Protein AF-A0A7S3BHE8-F1 (afdb_monomer)

Sequence (117 aa):
GAASRRLGWGRSQPLPICTRSAQGGVRGCSRLPQRTPRAETGAMPSSHDYADDPRNADILISMRQHPAGGSGNGAFTHVHRNDAKVSVFDSGFMLGDGVWEGLRLHRGVMLHARTHV

Foldseek 3Di:
DDDDDDDDDDDPDDDDPDDDDPDDDDDDDDPDPDPPDDPDPPDDDDPPDDDDDPVLQFDWDWDFDDPDPRDDGGDTDTDGPVPDDDDCPPCCNVVVPDDDDDWDDDPNDIPPVVVRD

InterPro domains:
  IPR036038 Aminotransferase-like, PLP-dependent enzymes [SSF56752] (78-116)
  IPR043131 Branched-chain-amino-acid aminotransferase-like, N-terminal [G3DSA:3.30.470.10] (52-117)

Secondary structure (DSSP, 8-state):
------------PPPP--PPPSS------PPP-PPPPP---SPPPPTT-----GGGTT-EEEEEE--TTS-S-PEEEEEETTT----TT-HHHHT--------EEETTEEETGGG--

Radius of gyration: 26.33 Å; Cα contacts (8 Å, |Δi|>4): 60; chains: 1; bounding box: 54×66×61 Å

Organism: NCBI:txid676789

Mean predicted aligned error: 16.72 Å

Structure (mmCIF, N/CA/C/O backbone):
data_AF-A0A7S3BHE8-F1
#
_entry.id   AF-A0A7S3BHE8-F1
#
loop_
_atom_site.group_PDB
_atom_site.id
_atom_site.type_symbol
_atom_site.label_atom_id
_atom_site.label_alt_id
_atom_site.label_comp_id
_atom_site.label_asym_id
_atom_site.label_entity_id
_atom_site.label_seq_id
_atom_site.pdbx_PDB_ins_code
_atom_site.Cartn_x
_atom_site.Cartn_y
_atom_site.Cartn_z
_atom_site.occupancy
_atom_site.B_iso_or_equiv
_atom_site.auth_seq_id
_atom_site.auth_comp_id
_atom_site.auth_asym_id
_atom_site.auth_atom_id
_atom_site.pdbx_PDB_model_num
ATOM 1 N N . GLY A 1 1 ? -30.146 52.204 3.790 1.00 42.09 1 GLY A N 1
ATOM 2 C CA . GLY A 1 1 ? -29.335 51.562 4.837 1.00 42.09 1 GLY A CA 1
ATOM 3 C C . GLY A 1 1 ? -30.250 50.912 5.849 1.00 42.09 1 GLY A C 1
ATOM 4 O O . GLY A 1 1 ? -31.050 51.615 6.442 1.00 42.09 1 GLY A O 1
ATOM 5 N N . ALA A 1 2 ? -30.163 49.592 6.000 1.00 34.19 2 ALA A N 1
ATOM 6 C CA . ALA A 1 2 ? -30.719 48.829 7.116 1.00 34.19 2 ALA A CA 1
ATOM 7 C C . ALA A 1 2 ? -29.967 47.488 7.185 1.00 34.19 2 ALA A C 1
ATOM 9 O O . ALA A 1 2 ? -29.638 46.902 6.157 1.00 34.19 2 ALA A O 1
ATOM 10 N N . ALA A 1 3 ? -29.602 47.088 8.398 1.00 36.06 3 ALA A N 1
ATOM 11 C CA . ALA A 1 3 ? -28.503 46.185 8.718 1.00 36.06 3 ALA A CA 1
ATOM 12 C C . ALA A 1 3 ? -28.689 44.714 8.290 1.00 36.06 3 ALA A C 1
ATOM 14 O O . ALA A 1 3 ? -29.696 44.075 8.590 1.00 36.06 3 ALA A O 1
ATOM 15 N N . SER A 1 4 ? -27.633 44.157 7.688 1.00 39.16 4 SER A N 1
ATOM 16 C CA . SER A 1 4 ? -27.415 42.723 7.473 1.00 39.16 4 SER A CA 1
ATOM 17 C C . SER A 1 4 ? -27.219 42.009 8.819 1.00 39.16 4 SER A C 1
ATOM 19 O O . SER A 1 4 ? -26.200 42.201 9.489 1.00 39.16 4 SER A O 1
ATOM 21 N N . ARG A 1 5 ? -28.169 41.153 9.213 1.00 41.78 5 ARG A N 1
ATOM 22 C CA . ARG A 1 5 ? -28.022 40.244 10.360 1.00 41.78 5 ARG A CA 1
ATOM 23 C C . ARG A 1 5 ? -27.075 39.102 9.980 1.00 41.78 5 ARG A C 1
ATOM 25 O O . ARG A 1 5 ? -27.415 38.264 9.153 1.00 41.78 5 ARG A O 1
ATOM 32 N N . ARG A 1 6 ? -25.888 39.060 10.595 1.00 39.94 6 ARG A N 1
ATOM 33 C CA . ARG A 1 6 ? -24.986 37.899 10.534 1.00 39.94 6 ARG A CA 1
ATOM 34 C C . ARG A 1 6 ? -25.640 36.730 11.272 1.00 39.94 6 ARG A C 1
ATOM 36 O O . ARG A 1 6 ? -25.861 36.813 12.478 1.00 39.94 6 ARG A O 1
ATOM 43 N N . LEU A 1 7 ? -25.935 35.649 10.558 1.00 38.41 7 LEU A N 1
ATOM 44 C CA . LEU A 1 7 ? -26.296 34.365 11.154 1.00 38.41 7 LEU A CA 1
ATOM 45 C C . LEU A 1 7 ? -25.006 33.706 11.657 1.00 38.41 7 LEU A C 1
ATOM 47 O O . LEU A 1 7 ? -24.199 33.209 10.875 1.00 38.41 7 LEU A O 1
ATOM 51 N N . GLY A 1 8 ? -24.773 33.783 12.966 1.00 35.38 8 GLY A N 1
ATOM 52 C CA . GLY A 1 8 ? -23.703 33.043 13.626 1.00 35.38 8 GLY A CA 1
ATOM 53 C C . GLY A 1 8 ? -24.043 31.556 13.672 1.00 35.38 8 GLY A C 1
ATOM 54 O O . GLY A 1 8 ? -25.148 31.181 14.061 1.00 35.38 8 GLY A O 1
ATOM 55 N N . TRP A 1 9 ? -23.089 30.709 13.292 1.00 36.47 9 TRP A N 1
ATOM 56 C CA . TRP A 1 9 ? -23.172 29.265 13.486 1.00 36.47 9 TRP A CA 1
ATOM 57 C C . TRP A 1 9 ? -23.116 28.965 14.989 1.00 36.47 9 TRP A C 1
ATOM 59 O O . TRP A 1 9 ? -22.049 28.965 15.605 1.00 36.47 9 TRP A O 1
ATOM 69 N N . GLY A 1 10 ? -24.283 28.774 15.605 1.00 37.44 10 GLY A N 1
ATOM 70 C CA . GLY A 1 10 ? -24.393 28.338 16.991 1.00 37.44 10 GLY A CA 1
ATOM 71 C C . GLY A 1 10 ? -23.851 26.918 17.136 1.00 37.44 10 GLY A C 1
ATOM 72 O O . GLY A 1 10 ? -24.320 26.002 16.466 1.00 37.44 10 GLY A O 1
ATOM 73 N N . ARG A 1 11 ? -22.865 26.725 18.020 1.00 45.84 11 ARG A N 1
ATOM 74 C CA . ARG A 1 11 ? -22.442 25.392 18.465 1.00 45.84 11 ARG A CA 1
ATOM 75 C C . ARG A 1 11 ? -23.647 24.721 19.126 1.00 45.84 11 ARG A C 1
ATOM 77 O O . ARG A 1 11 ? -24.028 25.100 20.231 1.00 45.84 11 ARG A O 1
ATOM 84 N N . SER A 1 12 ? -24.254 23.749 18.452 1.00 45.69 12 SER A N 1
ATOM 85 C CA . SER A 1 12 ? -25.289 22.903 19.037 1.00 45.69 12 SER A CA 1
ATOM 86 C C . SER A 1 12 ? -24.653 22.054 20.138 1.00 45.69 12 SER A C 1
ATOM 88 O O . SER A 1 12 ? -23.974 21.066 19.863 1.00 45.69 12 SER A O 1
ATOM 90 N N . GLN A 1 13 ? -24.826 22.466 21.392 1.00 47.88 13 GLN A N 1
ATOM 91 C CA . GLN A 1 13 ? -24.551 21.606 22.539 1.00 47.88 13 GLN A CA 1
ATOM 92 C C . GLN A 1 13 ? -25.528 20.419 22.466 1.00 47.88 13 GLN A C 1
ATOM 94 O O . GLN A 1 13 ? -26.731 20.658 22.319 1.00 47.88 13 GLN A O 1
ATOM 99 N N . PRO A 1 14 ? -25.068 19.156 22.529 1.00 46.25 14 PRO A N 1
ATOM 100 C CA . PRO A 1 14 ? -25.986 18.029 22.562 1.00 46.25 14 PRO A CA 1
ATOM 101 C C . PRO A 1 14 ? -26.808 18.084 23.854 1.00 46.25 14 PRO A C 1
ATOM 103 O O . PRO A 1 14 ? -26.270 18.270 24.947 1.00 46.25 14 PRO A O 1
ATOM 106 N N . LEU A 1 15 ? -28.128 17.953 23.713 1.00 44.47 15 LEU A N 1
ATOM 107 C CA . LEU A 1 15 ? -29.054 17.934 24.840 1.00 44.47 15 LEU A CA 1
ATOM 108 C C . LEU A 1 15 ? -28.760 16.718 25.740 1.00 44.47 15 LEU A C 1
ATOM 110 O O . LEU A 1 15 ? -28.516 15.624 25.223 1.00 44.47 15 LEU A O 1
ATOM 114 N N . PRO A 1 16 ? -28.800 16.871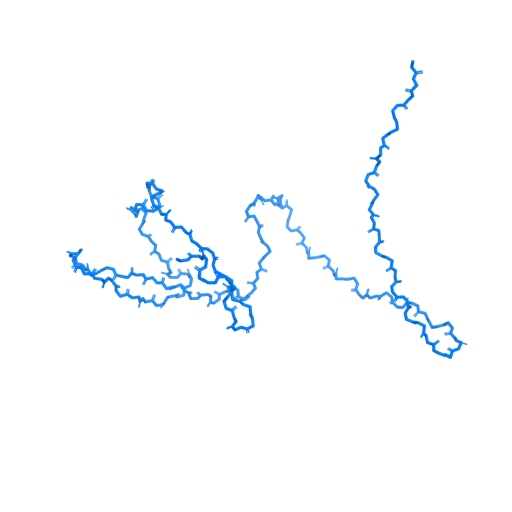 27.074 1.00 42.25 16 PRO A N 1
ATOM 115 C CA . PRO A 1 16 ? -28.625 15.747 27.981 1.00 42.25 16 PRO A CA 1
ATOM 116 C C . PRO A 1 16 ? -29.795 14.765 27.834 1.00 42.25 16 PRO A C 1
ATOM 118 O O . PRO A 1 16 ? -30.962 15.146 27.930 1.00 42.25 16 PRO A O 1
ATOM 121 N N . ILE A 1 17 ? -29.485 13.484 27.631 1.00 50.28 17 ILE A N 1
ATOM 122 C CA . ILE A 1 17 ? -30.477 12.408 27.699 1.00 50.28 17 ILE A CA 1
ATOM 123 C C . ILE A 1 17 ? -30.714 12.106 29.182 1.00 50.28 17 ILE A C 1
ATOM 125 O O . ILE A 1 17 ? -29.940 11.396 29.818 1.00 50.28 17 ILE A O 1
ATOM 129 N N . CYS A 1 18 ? -31.782 12.670 29.744 1.00 41.81 18 CYS A N 1
ATOM 130 C CA . CYS A 1 18 ? -32.263 12.315 31.077 1.00 41.81 18 CYS A CA 1
ATOM 131 C C . CYS A 1 18 ? -33.226 11.126 30.975 1.00 41.81 18 CYS A C 1
ATOM 133 O O . CYS A 1 18 ? -34.386 11.291 30.596 1.00 41.81 18 CYS A O 1
ATOM 135 N N . THR A 1 19 ? -32.785 9.926 31.349 1.00 48.00 19 THR A N 1
ATOM 136 C CA . THR A 1 19 ? -33.708 8.812 31.610 1.00 48.00 19 THR A CA 1
ATOM 137 C C . THR A 1 19 ? -34.426 9.061 32.936 1.00 48.00 19 THR A C 1
ATOM 139 O O . THR A 1 19 ? -33.784 9.166 33.983 1.00 48.00 19 THR A O 1
ATOM 142 N N . ARG A 1 20 ? -35.760 9.175 32.909 1.00 40.94 20 ARG A N 1
ATOM 143 C CA . ARG A 1 20 ? -36.576 9.286 34.128 1.00 40.94 20 ARG A CA 1
ATOM 144 C C . ARG A 1 20 ? -36.516 7.980 34.921 1.00 40.94 20 ARG A C 1
ATOM 146 O O . ARG A 1 20 ? -36.889 6.930 34.412 1.00 40.94 20 ARG A O 1
ATOM 153 N N . SER A 1 21 ? -36.096 8.075 36.179 1.00 47.97 21 SER A N 1
ATOM 154 C CA . SER A 1 21 ? -36.358 7.056 37.198 1.00 47.97 21 SER A CA 1
ATOM 155 C C . SER A 1 21 ? -37.841 7.095 37.582 1.00 47.97 21 SER A C 1
ATOM 157 O O . SER A 1 21 ? -38.403 8.176 37.753 1.00 47.97 21 SER A O 1
ATOM 159 N N . ALA A 1 22 ? -38.463 5.927 37.751 1.00 50.31 22 ALA A N 1
ATOM 160 C CA . ALA A 1 22 ? -39.870 5.775 38.131 1.00 50.31 22 ALA A CA 1
ATOM 161 C C . ALA A 1 22 ? -40.177 6.139 39.601 1.00 50.31 22 ALA A C 1
ATOM 163 O O . ALA A 1 22 ? -41.314 6.007 40.042 1.00 50.31 22 ALA A O 1
ATOM 164 N N . GLN A 1 23 ? -39.190 6.588 40.381 1.00 52.19 23 GLN A N 1
ATOM 165 C CA . GLN A 1 23 ? -39.355 6.911 41.800 1.00 52.19 23 GLN A CA 1
ATOM 166 C C . GLN A 1 23 ? -38.758 8.297 42.073 1.00 52.19 23 GLN A C 1
ATOM 168 O O . GLN A 1 23 ? -37.563 8.523 41.872 1.00 52.19 23 GLN A O 1
ATOM 173 N N . GLY A 1 24 ? -39.627 9.237 42.457 1.00 45.88 24 GLY A N 1
ATOM 174 C CA . GLY A 1 24 ? -39.360 10.671 42.568 1.00 45.88 24 GLY A CA 1
ATOM 175 C C . GLY A 1 24 ? -38.303 11.053 43.605 1.00 45.88 24 GLY A C 1
ATOM 176 O O . GLY A 1 24 ? -38.629 11.387 44.738 1.00 45.88 24 GLY A O 1
ATOM 177 N N . GLY A 1 25 ? -37.041 11.090 43.182 1.00 39.41 25 GLY A N 1
ATOM 178 C CA . GLY A 1 25 ? -35.940 11.699 43.925 1.00 39.41 25 GLY A CA 1
ATOM 179 C C . GLY A 1 25 ? -34.867 12.221 42.973 1.00 39.41 25 GLY A C 1
ATOM 180 O O . GLY A 1 25 ? -34.386 11.485 42.110 1.00 39.41 25 GLY A O 1
ATOM 181 N N . VAL A 1 26 ? -34.500 13.497 43.110 1.00 47.16 26 VAL A N 1
ATOM 182 C CA . VAL A 1 26 ? -33.453 14.142 42.304 1.00 47.16 26 VAL A CA 1
ATOM 183 C C . VAL A 1 26 ? -32.099 13.567 42.724 1.00 47.16 26 VAL A C 1
ATOM 185 O O . VAL A 1 26 ? -31.554 13.944 43.758 1.00 47.16 26 VAL A O 1
ATOM 188 N N . ARG A 1 27 ? -31.553 12.630 41.943 1.00 49.78 27 ARG A N 1
ATOM 189 C CA . ARG A 1 27 ? -30.147 12.217 42.067 1.00 49.78 27 ARG A CA 1
ATOM 190 C C . ARG A 1 27 ? -29.301 13.071 41.131 1.00 49.78 27 ARG A C 1
ATOM 192 O O . ARG A 1 27 ? -29.668 13.277 39.977 1.00 49.78 27 ARG A O 1
ATOM 199 N N . GLY A 1 28 ? -28.202 13.595 41.669 1.00 48.34 28 GLY A N 1
ATOM 200 C CA . GLY A 1 28 ? -27.296 14.510 40.986 1.00 48.34 28 GLY A CA 1
ATOM 201 C C . GLY A 1 28 ? -26.838 13.994 39.622 1.00 48.34 28 GLY A C 1
ATOM 202 O O . GLY A 1 28 ? -26.521 12.819 39.451 1.00 48.34 28 GLY A O 1
ATOM 203 N N . CYS A 1 29 ? -26.803 14.909 38.657 1.00 48.16 29 CYS A N 1
ATOM 204 C CA . CYS A 1 29 ? -26.263 14.688 37.325 1.00 48.16 29 CYS A CA 1
ATOM 205 C C . CYS A 1 29 ? -24.737 14.561 37.444 1.00 48.16 29 CYS A C 1
ATOM 207 O O . CYS A 1 29 ? -24.030 15.568 37.531 1.00 48.16 29 CYS A O 1
ATOM 209 N N . SER A 1 30 ? -24.212 13.337 37.526 1.00 58.22 30 SER A N 1
ATOM 210 C CA . SER A 1 30 ? -22.770 13.126 37.437 1.00 58.22 30 SER A CA 1
ATOM 211 C C . SER A 1 30 ? -22.339 13.387 35.996 1.00 58.22 30 SER A C 1
ATOM 213 O O . SER A 1 30 ? -22.768 12.709 35.062 1.00 58.22 30 SER A O 1
ATOM 215 N N . ARG A 1 31 ? -21.501 14.414 35.799 1.00 52.53 31 ARG A N 1
ATOM 216 C CA . ARG A 1 31 ? -20.812 14.630 34.523 1.00 52.53 31 ARG A CA 1
ATOM 217 C C . ARG A 1 31 ? -20.081 13.341 3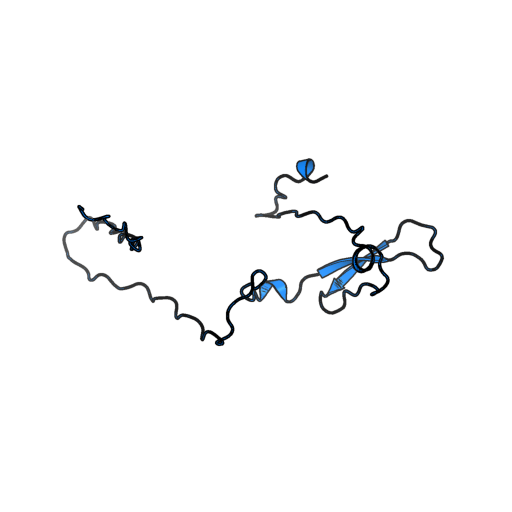4.171 1.00 52.53 31 ARG A C 1
ATOM 219 O O . ARG A 1 31 ? -19.251 12.878 34.952 1.00 52.53 31 ARG A O 1
ATOM 226 N N . LEU A 1 32 ? -20.371 12.791 32.994 1.00 53.00 32 LEU A N 1
ATOM 227 C CA . LEU A 1 32 ? -19.489 11.811 32.371 1.00 53.00 32 LEU A CA 1
ATOM 228 C C . LEU A 1 32 ? -18.063 12.384 32.397 1.00 53.00 32 LEU A C 1
ATOM 230 O O . LEU A 1 32 ? -17.910 13.582 32.122 1.00 53.00 32 LEU A O 1
ATOM 234 N N . PRO A 1 33 ? -17.038 11.582 32.736 1.00 45.94 33 PRO A N 1
ATOM 235 C CA . PRO A 1 33 ? -15.663 12.038 32.661 1.00 45.94 33 PRO A CA 1
ATOM 236 C C . PRO A 1 33 ? -15.429 12.512 31.230 1.00 45.94 33 PRO A C 1
ATOM 238 O O . PRO A 1 33 ? -15.518 11.742 30.271 1.00 45.94 33 PRO A O 1
ATOM 241 N N . GLN A 1 34 ? -15.228 13.820 31.087 1.00 55.56 34 GLN A N 1
ATOM 242 C CA . GLN A 1 34 ? -14.854 14.407 29.816 1.00 55.56 34 GLN A CA 1
ATOM 243 C C . GLN A 1 34 ? -13.546 13.728 29.424 1.00 55.56 34 GLN A C 1
ATOM 245 O O . GLN A 1 34 ? -12.594 13.740 30.206 1.00 55.56 34 GLN A O 1
ATOM 250 N N . ARG A 1 35 ? -13.524 13.071 28.258 1.00 54.66 35 ARG A N 1
ATOM 251 C CA . ARG A 1 35 ? -12.278 12.553 27.692 1.00 54.66 35 ARG A CA 1
ATOM 252 C C . ARG A 1 35 ? -11.284 13.707 27.711 1.00 54.66 35 ARG A C 1
ATOM 254 O O . ARG A 1 35 ? -11.571 14.759 27.141 1.00 54.66 35 ARG A O 1
ATOM 261 N N . THR A 1 36 ? -10.175 13.533 28.418 1.00 54.09 36 THR A N 1
ATOM 262 C CA . THR A 1 36 ? -9.093 14.508 28.408 1.00 54.09 36 THR A CA 1
ATOM 263 C C . THR A 1 36 ? -8.663 14.705 26.954 1.00 54.09 36 THR A C 1
ATOM 265 O O . THR A 1 36 ? -8.419 13.713 26.257 1.00 54.09 36 THR A O 1
ATOM 268 N N . PRO A 1 37 ? -8.607 15.948 26.447 1.00 52.69 37 PRO A N 1
ATOM 269 C CA . PRO A 1 37 ? -7.942 16.207 25.183 1.00 52.69 37 PRO A CA 1
ATOM 270 C C . PRO A 1 37 ? -6.494 15.747 25.344 1.00 52.69 37 PRO A C 1
ATOM 272 O O . PRO A 1 37 ? -5.830 16.099 26.323 1.00 52.69 37 PRO A O 1
ATOM 275 N N . ARG A 1 38 ? -6.021 14.893 24.434 1.00 62.56 38 ARG A N 1
ATOM 276 C CA . ARG A 1 38 ? -4.604 14.523 24.368 1.00 62.56 38 ARG A CA 1
ATOM 277 C C . ARG A 1 38 ? -3.797 15.815 24.214 1.00 62.56 38 ARG A C 1
ATOM 279 O O . ARG A 1 38 ? -4.267 16.729 23.548 1.00 62.56 38 ARG A O 1
ATOM 286 N N . ALA A 1 39 ? -2.616 15.887 24.830 1.00 55.38 39 ALA A N 1
ATOM 287 C CA . ALA A 1 39 ? -1.692 16.998 24.630 1.00 55.38 39 ALA A CA 1
ATOM 288 C C . ALA A 1 39 ? -1.457 17.188 23.121 1.00 55.38 39 ALA A C 1
ATOM 290 O O . ALA A 1 39 ? -0.835 16.345 22.473 1.00 55.38 39 ALA A O 1
ATOM 291 N N . GLU A 1 40 ? -2.043 18.248 22.569 1.00 57.44 40 GLU A N 1
ATOM 292 C CA . GLU A 1 40 ? -1.921 18.629 21.170 1.00 57.44 40 GLU A CA 1
ATOM 293 C C . GLU A 1 40 ? -0.492 19.132 20.965 1.00 57.44 40 GLU A C 1
ATOM 295 O O . GLU A 1 40 ? -0.108 20.206 21.427 1.00 57.44 40 GLU A O 1
ATOM 300 N N . THR A 1 41 ? 0.334 18.324 20.305 1.00 61.62 41 THR A N 1
ATOM 301 C CA . THR A 1 41 ? 1.555 18.819 19.672 1.00 61.62 41 THR A CA 1
ATOM 302 C C . THR A 1 41 ? 1.145 19.960 18.746 1.00 61.62 41 THR 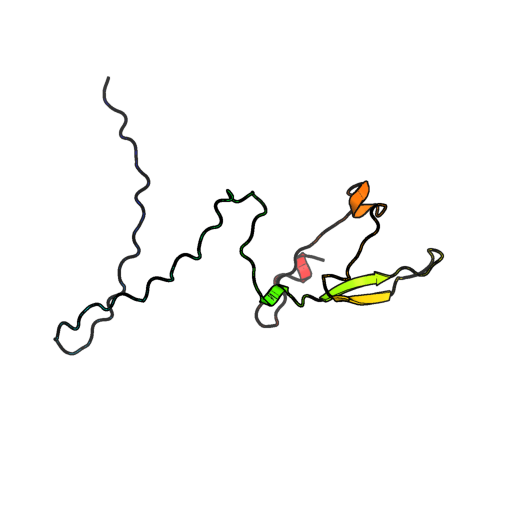A C 1
ATOM 304 O O . THR A 1 41 ? 0.305 19.742 17.879 1.00 61.62 41 THR A O 1
ATOM 307 N N . GLY A 1 42 ? 1.694 21.162 18.942 1.00 61.38 42 GLY A N 1
ATOM 308 C CA . GLY A 1 42 ? 1.298 22.411 18.268 1.00 61.38 42 GLY A CA 1
ATOM 309 C C . GLY A 1 42 ? 1.561 22.488 16.755 1.00 61.38 42 GLY A C 1
ATOM 310 O O . GLY A 1 42 ? 1.838 23.567 16.241 1.00 61.38 42 GLY A O 1
ATOM 311 N N . ALA A 1 43 ? 1.508 21.364 16.043 1.00 72.69 43 ALA A N 1
ATOM 312 C CA . ALA A 1 43 ? 1.524 21.309 14.593 1.00 72.69 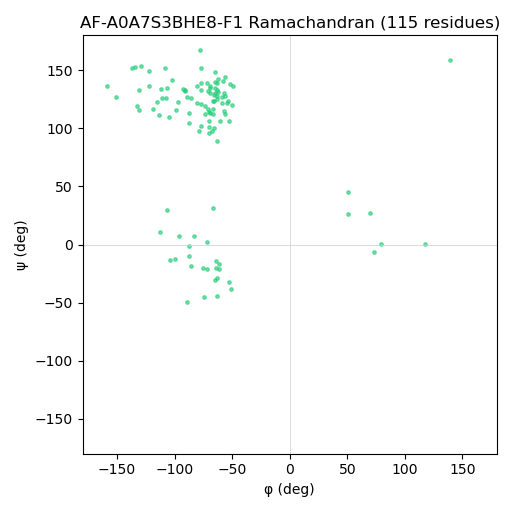43 ALA A CA 1
ATOM 313 C C . ALA A 1 43 ? 0.094 21.485 14.067 1.00 72.69 43 ALA A C 1
ATOM 315 O O . ALA A 1 43 ? -0.826 20.772 14.466 1.00 72.69 43 ALA A O 1
ATOM 316 N N . MET A 1 44 ? -0.087 22.450 13.168 1.00 83.31 44 MET A N 1
ATOM 317 C CA . MET A 1 44 ? -1.328 22.593 12.415 1.00 83.31 44 MET A CA 1
ATOM 318 C C . MET A 1 44 ? -1.531 21.344 11.550 1.00 83.31 44 MET A C 1
ATOM 320 O O . MET A 1 44 ? -0.631 21.035 10.766 1.00 83.31 44 MET A O 1
ATOM 324 N N . PRO A 1 45 ? -2.675 20.647 11.658 1.00 86.75 45 PRO A N 1
ATOM 325 C CA . PRO A 1 45 ? -2.886 19.434 10.894 1.00 86.75 45 PRO A CA 1
ATOM 326 C C . PRO A 1 45 ? -2.937 19.721 9.389 1.00 86.75 45 PRO A C 1
ATOM 328 O O . PRO A 1 45 ? -3.598 20.665 8.945 1.00 86.75 45 PRO A O 1
ATOM 331 N N . SER A 1 46 ? -2.238 18.906 8.603 1.00 91.44 46 SER A N 1
ATOM 332 C CA . SER A 1 46 ? -2.304 18.906 7.141 1.00 91.44 46 SER A CA 1
ATOM 333 C C . SER A 1 46 ? -3.565 18.189 6.638 1.00 91.44 46 SER A C 1
ATOM 335 O O . SER A 1 46 ? -4.230 17.459 7.372 1.00 91.44 46 SER A O 1
ATOM 337 N N . SER A 1 47 ? -3.886 18.343 5.350 1.00 89.75 47 SER A N 1
ATOM 338 C CA . SER A 1 47 ? -5.028 17.651 4.726 1.00 89.75 47 SER A CA 1
ATOM 339 C C . SER A 1 47 ? -4.923 16.119 4.760 1.00 89.75 47 SER A C 1
ATOM 341 O O . SER A 1 47 ? -5.926 15.448 4.525 1.00 89.75 47 SER A O 1
A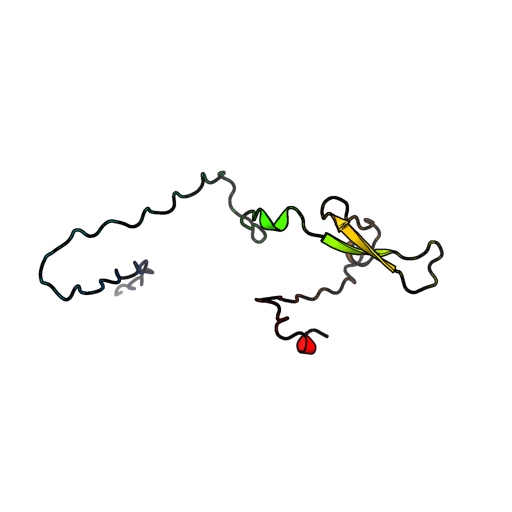TOM 343 N N . HIS A 1 48 ? -3.733 15.569 5.010 1.00 87.06 48 HIS A N 1
ATOM 344 C CA . HIS A 1 48 ? -3.486 14.127 5.059 1.00 87.06 48 HIS A CA 1
ATOM 345 C C . HIS A 1 48 ? -3.133 13.633 6.467 1.00 87.06 48 HIS A C 1
ATOM 347 O O . HIS A 1 48 ? -2.730 12.481 6.623 1.00 87.06 48 HIS A O 1
ATOM 353 N N . ASP A 1 49 ? -3.302 14.471 7.491 1.00 91.00 49 ASP A N 1
ATOM 354 C CA . ASP A 1 49 ? -3.031 14.069 8.866 1.00 91.00 49 ASP A CA 1
ATOM 355 C C . ASP A 1 49 ? -4.159 13.192 9.409 1.00 91.00 49 ASP A C 1
ATOM 357 O O . ASP A 1 49 ? -5.350 13.449 9.214 1.00 91.00 49 ASP A O 1
ATOM 361 N N . TYR A 1 50 ? -3.776 12.149 10.136 1.00 88.69 50 TYR A N 1
ATOM 362 C CA . TYR A 1 50 ? -4.695 11.233 10.794 1.00 88.69 50 TYR A CA 1
ATOM 363 C C . TYR A 1 50 ? -4.236 10.964 12.226 1.00 88.69 50 TYR A C 1
ATOM 365 O O . TYR A 1 50 ? -3.055 11.054 12.554 1.00 88.69 50 TYR A O 1
ATOM 373 N N . ALA A 1 51 ? -5.187 10.632 13.101 1.00 91.56 51 ALA A N 1
ATOM 374 C CA . ALA A 1 51 ? -4.856 10.208 14.453 1.00 91.56 51 ALA A CA 1
ATOM 375 C C . ALA A 1 51 ? -4.171 8.837 14.413 1.00 91.56 51 ALA A C 1
ATOM 377 O O . ALA A 1 51 ? -4.695 7.903 13.801 1.00 91.56 51 ALA A O 1
ATOM 378 N N . ASP A 1 52 ? -3.035 8.715 15.099 1.00 91.31 52 ASP A N 1
ATOM 379 C CA . ASP A 1 52 ? -2.360 7.430 15.252 1.00 91.31 52 ASP A CA 1
ATOM 380 C C . ASP A 1 52 ? -3.289 6.391 15.881 1.00 91.31 52 ASP A C 1
ATOM 382 O O . ASP A 1 52 ? -3.896 6.619 16.933 1.00 91.31 52 ASP A O 1
ATOM 386 N N . ASP A 1 53 ? -3.350 5.225 15.245 1.00 94.00 53 ASP A N 1
ATOM 387 C CA . ASP A 1 53 ? -4.101 4.077 15.726 1.00 94.00 53 ASP A CA 1
ATOM 388 C C . ASP A 1 53 ? -3.139 2.909 15.977 1.00 94.00 53 ASP A C 1
ATOM 390 O O . ASP A 1 53 ? -2.528 2.416 15.022 1.00 94.00 53 ASP A O 1
ATOM 394 N N . PRO A 1 54 ? -2.996 2.428 17.227 1.00 94.81 54 PRO A N 1
ATOM 395 C CA . PRO A 1 54 ? -2.078 1.336 17.542 1.00 94.81 54 PRO A CA 1
ATOM 396 C C . PRO A 1 54 ? -2.418 0.035 16.801 1.00 94.81 54 PRO A C 1
ATOM 398 O O . PRO A 1 54 ? -1.536 -0.791 16.595 1.00 94.81 54 PRO A O 1
ATOM 401 N N . ARG A 1 55 ? -3.660 -0.141 16.326 1.00 92.25 55 ARG A N 1
ATOM 402 C CA . ARG A 1 55 ? -4.054 -1.302 15.509 1.00 92.25 55 ARG A CA 1
ATOM 403 C C . ARG A 1 55 ? -3.325 -1.355 14.164 1.00 92.25 55 ARG A C 1
ATOM 405 O O . ARG A 1 55 ? -3.259 -2.415 13.556 1.00 92.25 55 ARG A O 1
ATOM 412 N N . ASN A 1 56 ? -2.782 -0.226 13.705 1.00 94.19 56 ASN A N 1
ATOM 413 C CA . ASN A 1 56 ? -2.056 -0.125 12.442 1.00 94.19 56 ASN A CA 1
ATOM 414 C C . ASN A 1 56 ? -0.558 -0.455 12.576 1.00 94.19 56 ASN A C 1
ATOM 416 O O . ASN A 1 56 ? 0.166 -0.364 11.579 1.00 94.19 56 ASN A O 1
ATOM 420 N N . ALA A 1 57 ? -0.074 -0.771 13.785 1.00 95.12 57 ALA A N 1
ATOM 421 C CA . ALA A 1 57 ? 1.337 -1.060 14.033 1.00 95.12 57 ALA A CA 1
ATOM 422 C C . ALA A 1 57 ? 1.798 -2.309 13.271 1.00 95.12 57 ALA A C 1
ATOM 424 O O . ALA A 1 57 ? 2.809 -2.242 12.581 1.00 95.12 57 ALA A O 1
ATOM 425 N N . ASP A 1 58 ? 0.987 -3.370 13.302 1.00 95.88 58 ASP A N 1
ATOM 426 C CA . ASP A 1 58 ? 1.345 -4.703 12.804 1.00 95.88 58 ASP A CA 1
ATOM 427 C C . ASP A 1 58 ? 0.658 -5.066 11.475 1.00 95.88 58 ASP A C 1
ATOM 429 O O . ASP A 1 58 ? 0.354 -6.229 11.200 1.00 95.88 58 ASP A O 1
ATOM 433 N N . ILE A 1 59 ? 0.353 -4.067 10.637 1.00 96.31 59 ILE A N 1
ATOM 434 C CA . ILE A 1 59 ? -0.274 -4.310 9.330 1.00 96.31 59 ILE A CA 1
ATOM 435 C C . ILE A 1 59 ? 0.656 -5.157 8.459 1.00 96.31 59 ILE A C 1
ATOM 437 O O . ILE A 1 59 ? 1.832 -4.834 8.270 1.00 96.31 59 ILE A O 1
ATOM 441 N N . LEU A 1 60 ? 0.082 -6.203 7.866 1.00 96.38 60 LEU A N 1
ATOM 442 C CA . LEU A 1 60 ? 0.718 -6.982 6.815 1.00 96.38 60 LEU A CA 1
ATOM 443 C C . LEU A 1 60 ? 0.364 -6.408 5.445 1.00 96.38 60 LEU A C 1
ATOM 445 O O . LEU A 1 60 ? -0.803 -6.158 5.139 1.00 96.38 60 LEU A O 1
ATOM 449 N N . ILE A 1 61 ? 1.379 -6.248 4.606 1.00 96.06 61 ILE A N 1
ATOM 450 C CA . ILE A 1 61 ? 1.251 -5.808 3.222 1.00 96.06 61 ILE A CA 1
ATOM 451 C C . ILE A 1 61 ? 1.523 -7.010 2.324 1.00 96.06 61 ILE A C 1
ATOM 453 O O . ILE A 1 61 ? 2.549 -7.679 2.444 1.00 96.06 61 ILE A O 1
ATOM 457 N N . SER A 1 62 ? 0.577 -7.299 1.431 1.00 94.62 62 SER A N 1
ATOM 458 C CA . SER A 1 62 ? 0.729 -8.351 0.424 1.00 94.62 62 SER A CA 1
ATOM 459 C C . SER A 1 62 ? 1.397 -7.756 -0.804 1.00 94.62 62 SER A C 1
ATOM 461 O O . SER A 1 62 ? 0.815 -6.909 -1.476 1.00 94.62 62 SER A O 1
ATOM 463 N N . MET A 1 63 ? 2.615 -8.192 -1.094 1.00 92.12 63 MET A N 1
ATOM 464 C CA . MET A 1 63 ? 3.415 -7.675 -2.198 1.00 92.12 63 MET A CA 1
ATOM 465 C C . MET A 1 63 ? 3.584 -8.734 -3.274 1.00 92.12 63 MET A C 1
ATOM 467 O O . MET A 1 63 ? 3.913 -9.880 -2.967 1.00 92.12 63 MET A O 1
ATOM 471 N N . ARG A 1 64 ? 3.386 -8.348 -4.536 1.00 88.94 64 ARG A N 1
ATOM 472 C CA . ARG A 1 64 ? 3.683 -9.216 -5.675 1.00 88.94 64 ARG A CA 1
ATOM 473 C C . ARG A 1 64 ? 5.183 -9.168 -5.969 1.00 88.94 64 ARG A C 1
ATOM 475 O O . ARG A 1 64 ? 5.724 -8.106 -6.245 1.00 88.94 64 ARG A O 1
ATOM 482 N N . GLN A 1 65 ? 5.835 -10.321 -5.933 1.00 80.69 65 GLN A N 1
ATOM 483 C CA . GLN A 1 65 ? 7.235 -10.501 -6.302 1.00 80.69 65 GLN A CA 1
ATOM 484 C C . GLN A 1 65 ? 7.300 -11.032 -7.732 1.00 80.69 65 GLN A C 1
ATOM 486 O O . GLN A 1 65 ? 6.818 -12.133 -8.008 1.00 80.69 65 GLN A O 1
ATOM 491 N N . HIS A 1 66 ? 7.872 -10.257 -8.651 1.00 75.12 66 HIS A N 1
ATOM 492 C CA . HIS A 1 66 ? 8.143 -10.747 -10.000 1.00 75.12 66 HIS A CA 1
ATOM 493 C C . HIS A 1 66 ? 9.426 -11.590 -10.006 1.00 75.12 66 HIS A C 1
ATOM 495 O O . HIS A 1 66 ? 10.416 -11.187 -9.392 1.00 75.12 66 HIS A O 1
ATOM 501 N N . PRO A 1 67 ? 9.445 -12.747 -10.694 1.00 72.56 67 PRO A N 1
ATOM 502 C CA . PRO A 1 67 ? 10.675 -13.501 -10.888 1.00 72.56 67 PRO A CA 1
ATOM 503 C C . PRO A 1 67 ? 11.725 -12.641 -11.596 1.00 72.56 67 PRO A C 1
ATOM 505 O O . PRO A 1 67 ? 11.407 -11.903 -12.536 1.00 72.56 67 PRO A O 1
ATOM 508 N N . ALA A 1 68 ? 12.984 -12.766 -11.175 1.00 61.00 68 ALA A N 1
ATOM 509 C CA . ALA A 1 68 ? 14.102 -12.169 -11.893 1.00 61.00 68 ALA A CA 1
ATOM 510 C C . ALA A 1 68 ? 14.097 -12.697 -13.341 1.00 61.00 68 ALA A C 1
ATOM 512 O O . ALA A 1 68 ? 14.229 -13.899 -13.561 1.00 61.00 68 ALA A O 1
ATOM 513 N N . GLY A 1 69 ? 13.876 -11.807 -14.314 1.00 67.56 69 GLY A N 1
ATOM 514 C CA . GLY A 1 69 ? 13.726 -12.165 -15.731 1.00 67.56 69 GLY A CA 1
ATOM 515 C C . GLY A 1 69 ? 12.363 -11.844 -16.360 1.00 67.56 69 GLY A C 1
ATOM 516 O O . GLY A 1 69 ? 12.182 -12.097 -17.545 1.00 67.56 69 GLY A O 1
ATOM 517 N N . GLY A 1 70 ? 11.410 -11.270 -15.614 1.00 64.56 70 GLY A N 1
ATOM 518 C CA . GLY A 1 70 ? 10.250 -10.549 -16.173 1.00 64.56 70 GLY A CA 1
ATOM 519 C C . GLY A 1 70 ? 9.144 -11.394 -16.820 1.00 64.56 70 GLY A C 1
ATOM 520 O O . GLY A 1 70 ? 8.094 -10.854 -17.156 1.00 64.56 70 GLY A O 1
ATOM 521 N N . SER A 1 71 ? 9.327 -12.707 -16.959 1.00 58.31 71 SER A N 1
ATOM 522 C CA . SER A 1 71 ? 8.314 -13.612 -17.508 1.00 58.31 71 SER A CA 1
ATOM 523 C C . SER A 1 71 ? 7.667 -14.438 -16.398 1.00 58.31 71 SER A C 1
ATOM 525 O O . SER A 1 71 ? 8.296 -15.327 -15.827 1.00 58.31 71 SER A O 1
ATOM 527 N N . GLY A 1 72 ? 6.395 -14.159 -16.103 1.00 64.75 72 GLY A N 1
ATOM 528 C CA . GLY A 1 72 ? 5.563 -14.981 -15.224 1.00 64.75 72 GLY A CA 1
ATOM 529 C C . GLY A 1 72 ? 4.666 -14.186 -14.278 1.00 64.75 72 GLY A C 1
ATOM 530 O O . GLY A 1 72 ? 4.920 -13.022 -13.959 1.00 64.75 72 GLY A O 1
ATOM 531 N N . ASN A 1 73 ? 3.615 -14.851 -13.792 1.00 70.88 73 ASN A N 1
ATOM 532 C CA . ASN A 1 73 ? 2.762 -14.316 -12.738 1.00 70.88 73 ASN A CA 1
ATOM 533 C C . ASN A 1 73 ? 3.547 -14.306 -11.425 1.00 70.88 73 ASN A C 1
ATOM 535 O O . ASN A 1 73 ? 3.906 -15.358 -10.900 1.00 70.88 73 ASN A O 1
ATOM 539 N N . GLY A 1 74 ? 3.820 -13.110 -10.907 1.00 74.50 74 GLY A N 1
ATOM 540 C CA . GLY A 1 74 ? 4.514 -12.957 -9.636 1.00 74.50 74 GLY A CA 1
ATOM 541 C C . GLY A 1 74 ? 3.730 -13.561 -8.470 1.00 74.50 74 GLY A C 1
ATOM 542 O O . GLY A 1 74 ? 2.498 -13.460 -8.430 1.00 74.50 74 GLY A O 1
ATOM 543 N N . ALA A 1 75 ? 4.446 -14.168 -7.526 1.00 84.56 75 ALA A N 1
ATOM 544 C CA . ALA A 1 75 ? 3.877 -14.707 -6.294 1.00 84.56 75 ALA A CA 1
ATOM 545 C C . ALA A 1 75 ? 3.592 -13.580 -5.295 1.00 84.56 75 ALA A C 1
ATOM 547 O O . ALA A 1 75 ? 4.267 -12.552 -5.308 1.00 84.56 75 ALA A O 1
ATOM 548 N N . PHE A 1 76 ? 2.606 -13.770 -4.419 1.00 90.06 76 PHE A N 1
ATOM 549 C CA . PHE A 1 76 ? 2.367 -12.847 -3.314 1.00 90.06 76 PHE A CA 1
ATOM 550 C C . PHE A 1 76 ? 3.108 -13.301 -2.061 1.00 90.06 76 PHE A C 1
ATOM 552 O O . PHE A 1 76 ? 3.008 -14.460 -1.664 1.00 90.06 76 PHE A O 1
ATOM 559 N N . THR A 1 77 ? 3.782 -12.355 -1.417 1.00 91.50 77 THR A N 1
ATOM 560 C CA . THR A 1 77 ? 4.407 -12.538 -0.106 1.00 91.50 77 THR A CA 1
ATOM 561 C C . THR A 1 77 ? 3.830 -11.512 0.859 1.00 91.50 77 THR A C 1
ATOM 563 O O . THR A 1 77 ? 3.673 -10.342 0.504 1.00 91.50 77 THR A O 1
ATOM 566 N N . HIS A 1 78 ? 3.515 -11.939 2.080 1.00 95.00 78 HIS A N 1
ATOM 567 C CA . HIS A 1 78 ? 3.088 -11.044 3.152 1.00 95.00 78 HIS A CA 1
ATOM 568 C C . HIS A 1 78 ? 4.309 -10.560 3.929 1.00 95.00 78 HIS A C 1
ATOM 570 O O . HIS A 1 78 ? 5.104 -11.371 4.400 1.00 95.00 78 HIS A O 1
ATOM 576 N N . VAL A 1 79 ? 4.447 -9.246 4.072 1.00 95.94 79 VAL A N 1
ATOM 577 C CA . VAL A 1 79 ? 5.529 -8.617 4.836 1.00 95.94 79 VAL A CA 1
ATOM 578 C C . VAL A 1 79 ? 4.955 -7.616 5.825 1.00 95.94 79 VAL A C 1
ATOM 580 O O . VAL A 1 79 ? 3.873 -7.067 5.611 1.00 95.94 79 VAL A O 1
ATOM 583 N N . HIS A 1 80 ? 5.671 -7.368 6.916 1.00 97.62 80 HIS A N 1
ATOM 584 C CA . HIS A 1 80 ? 5.302 -6.316 7.852 1.00 97.62 80 HIS A CA 1
ATOM 585 C C . HIS A 1 80 ? 5.411 -4.936 7.181 1.00 97.62 80 HIS A C 1
ATOM 587 O O . HIS A 1 80 ? 6.275 -4.724 6.328 1.00 97.62 80 HIS A O 1
ATOM 593 N N . ARG A 1 81 ? 4.565 -3.972 7.572 1.00 95.19 81 ARG A N 1
ATOM 594 C CA . ARG A 1 81 ? 4.512 -2.635 6.947 1.00 95.19 81 ARG A CA 1
ATOM 595 C C . ARG A 1 81 ? 5.855 -1.904 6.871 1.00 95.19 81 ARG A C 1
ATOM 597 O O . ARG A 1 81 ? 6.074 -1.151 5.932 1.00 95.19 81 ARG A O 1
ATOM 604 N N . ASN A 1 82 ? 6.743 -2.125 7.840 1.00 96.06 82 ASN A N 1
ATOM 605 C CA . ASN A 1 82 ? 8.064 -1.487 7.881 1.00 96.06 82 ASN A CA 1
ATOM 6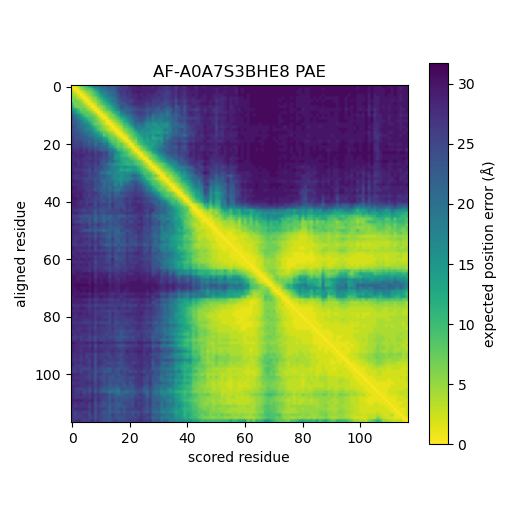06 C C . ASN A 1 82 ? 9.050 -2.099 6.872 1.00 96.06 82 ASN A C 1
ATOM 608 O O . ASN A 1 82 ? 10.035 -1.460 6.508 1.00 96.06 82 ASN A O 1
ATOM 612 N N . ASP A 1 83 ? 8.773 -3.318 6.411 1.00 96.06 83 ASP A N 1
ATOM 613 C CA . ASP A 1 83 ? 9.608 -4.054 5.463 1.00 96.06 83 ASP A CA 1
ATOM 614 C C . ASP A 1 83 ? 9.076 -3.972 4.027 1.00 96.06 83 ASP A C 1
ATOM 616 O O . ASP A 1 83 ? 9.791 -4.309 3.082 1.00 96.06 83 ASP A O 1
ATOM 620 N N . ALA A 1 84 ? 7.841 -3.499 3.844 1.00 94.94 84 ALA A N 1
ATOM 621 C CA . ALA A 1 84 ? 7.240 -3.303 2.534 1.00 94.94 84 ALA A CA 1
ATOM 622 C C . ALA A 1 84 ? 7.925 -2.153 1.784 1.00 94.94 84 ALA A C 1
ATOM 624 O O . ALA A 1 84 ? 7.825 -0.988 2.171 1.00 94.94 84 ALA A O 1
ATOM 625 N N . LYS A 1 85 ? 8.625 -2.482 0.696 1.00 92.31 85 LYS A N 1
ATOM 626 C CA . LYS A 1 85 ? 9.415 -1.531 -0.097 1.00 92.31 85 LYS A CA 1
ATOM 627 C C . LYS A 1 85 ? 9.089 -1.682 -1.573 1.00 92.31 85 LYS A C 1
ATOM 629 O O . LYS A 1 85 ? 9.106 -2.791 -2.096 1.00 92.31 85 LYS A O 1
ATOM 634 N N . VAL A 1 86 ? 8.853 -0.563 -2.243 1.00 91.00 86 VAL A N 1
ATOM 635 C CA . VAL A 1 86 ? 8.750 -0.486 -3.705 1.00 91.00 86 VAL A CA 1
ATOM 636 C C . VAL A 1 86 ? 9.978 0.227 -4.260 1.00 91.00 86 VAL A C 1
ATOM 638 O O . VAL A 1 86 ? 10.604 1.031 -3.565 1.00 91.00 86 VAL A O 1
ATOM 641 N N . SER A 1 87 ? 10.355 -0.091 -5.497 1.00 90.19 87 SER A N 1
ATOM 642 C CA . SER A 1 87 ? 11.429 0.632 -6.175 1.00 90.19 87 SER A CA 1
ATOM 643 C C . SER A 1 87 ? 11.003 2.081 -6.394 1.00 90.19 87 SER A C 1
ATOM 645 O O . SER A 1 87 ? 9.879 2.340 -6.812 1.00 90.19 87 SER A O 1
ATOM 647 N N . VAL A 1 88 ? 11.921 3.027 -6.206 1.00 92.38 88 VAL A N 1
ATOM 648 C CA . VAL A 1 88 ? 11.696 4.417 -6.638 1.00 92.38 88 VAL A CA 1
ATOM 649 C C . VAL A 1 88 ? 11.557 4.537 -8.156 1.00 92.38 88 VAL A C 1
ATOM 651 O O . VAL A 1 88 ? 11.110 5.571 -8.625 1.00 92.38 88 VAL A O 1
ATOM 654 N N . PHE A 1 89 ? 11.936 3.493 -8.904 1.00 91.94 89 PHE A N 1
ATOM 655 C CA . PHE A 1 89 ? 11.760 3.387 -10.352 1.00 91.94 89 PHE A CA 1
ATOM 656 C C . PHE A 1 89 ? 10.507 2.606 -10.768 1.00 91.94 89 PHE A C 1
ATOM 658 O O . PHE A 1 89 ? 10.344 2.296 -11.945 1.00 91.94 89 PHE A O 1
ATOM 665 N N . ASP A 1 90 ? 9.645 2.237 -9.818 1.00 90.56 90 ASP A N 1
ATOM 666 C CA . ASP A 1 90 ? 8.346 1.651 -10.139 1.00 90.56 90 ASP A CA 1
ATOM 667 C C . ASP A 1 90 ? 7.503 2.674 -10.911 1.00 90.56 90 ASP A C 1
ATOM 669 O O . ASP A 1 90 ? 7.447 3.847 -10.533 1.00 90.56 90 ASP A O 1
ATOM 673 N N . SER A 1 91 ? 6.873 2.260 -12.010 1.00 92.00 91 SER A N 1
ATOM 674 C CA . SER A 1 91 ? 6.109 3.179 -12.856 1.00 92.00 91 SER A CA 1
ATOM 675 C C . SER A 1 91 ? 4.902 3.758 -12.119 1.00 92.00 91 SER A C 1
ATOM 677 O O . SER A 1 91 ? 4.583 4.934 -12.319 1.00 92.00 91 SER A O 1
ATOM 679 N N . GLY A 1 92 ? 4.322 3.005 -11.176 1.00 92.06 92 GLY A N 1
ATOM 680 C CA . GLY A 1 92 ? 3.193 3.462 -10.374 1.00 92.06 92 GLY A CA 1
ATOM 681 C C . GLY A 1 92 ? 3.564 4.655 -9.501 1.00 92.06 92 GLY A C 1
ATOM 682 O O . GLY A 1 92 ? 2.728 5.515 -9.232 1.00 92.06 92 GLY A O 1
ATOM 683 N N . PHE A 1 93 ? 4.840 4.739 -9.115 1.00 91.88 93 PHE A N 1
ATOM 684 C CA . PHE A 1 93 ? 5.407 5.873 -8.400 1.00 91.88 93 PHE A CA 1
ATOM 685 C C . PHE A 1 93 ? 5.952 6.954 -9.346 1.00 91.88 93 PHE A C 1
ATOM 687 O O . PHE A 1 93 ? 5.633 8.128 -9.179 1.00 91.88 93 PHE A O 1
ATOM 694 N N . MET A 1 94 ? 6.767 6.583 -10.340 1.00 94.12 94 MET A N 1
ATOM 695 C CA . MET A 1 94 ? 7.454 7.542 -11.216 1.00 94.12 94 MET A CA 1
ATOM 696 C C . MET A 1 94 ? 6.554 8.209 -12.251 1.00 94.12 94 MET A C 1
ATOM 698 O O . MET A 1 94 ? 6.697 9.399 -12.519 1.00 94.12 94 MET A O 1
ATOM 702 N N . LEU A 1 95 ? 5.710 7.417 -12.906 1.00 95.06 95 LEU A N 1
ATOM 703 C CA . LEU A 1 95 ? 4.887 7.835 -14.039 1.00 95.06 95 LEU A CA 1
ATOM 704 C C . LEU A 1 95 ? 3.428 8.044 -13.627 1.00 95.06 95 LEU A C 1
ATOM 706 O O . LE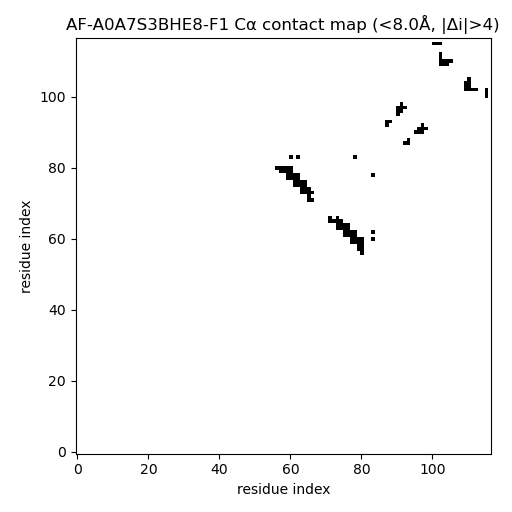U A 1 95 ? 2.667 8.647 -14.380 1.00 95.06 95 LEU A O 1
ATOM 710 N N . GLY A 1 96 ? 3.050 7.570 -12.436 1.00 94.56 96 GLY A N 1
ATOM 711 C CA . GLY A 1 96 ? 1.688 7.671 -11.925 1.00 94.56 96 GLY A CA 1
ATOM 712 C C . GLY A 1 96 ? 0.706 6.778 -12.681 1.00 94.56 96 GLY A C 1
ATOM 713 O O . GLY A 1 96 ? -0.475 7.100 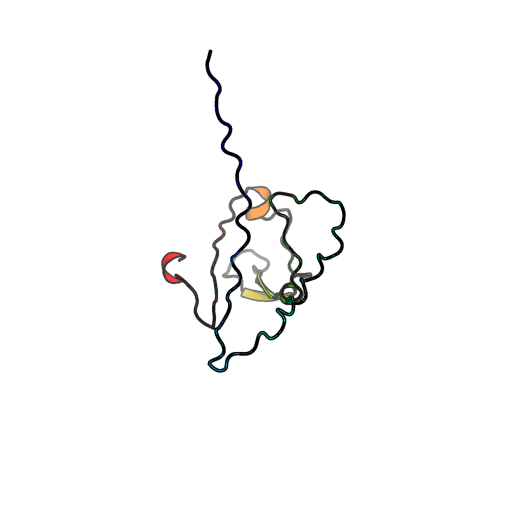-12.743 1.00 94.56 96 GLY A O 1
ATOM 714 N N . ASP A 1 97 ? 1.175 5.670 -13.260 1.00 94.88 97 ASP A N 1
ATOM 715 C CA . ASP A 1 97 ? 0.323 4.681 -13.939 1.00 94.88 97 ASP A CA 1
ATOM 716 C C . ASP A 1 97 ? -0.317 3.668 -12.965 1.00 94.88 97 ASP A C 1
ATOM 718 O O . ASP A 1 97 ? -0.963 2.705 -13.380 1.00 94.88 97 ASP A O 1
ATOM 722 N N . GLY A 1 98 ? -0.159 3.895 -11.658 1.00 91.00 98 GLY A N 1
ATOM 723 C CA . GLY A 1 98 ? -0.748 3.078 -10.610 1.00 91.00 98 GLY A CA 1
ATOM 724 C C . GLY A 1 98 ? -2.268 3.234 -10.547 1.00 91.00 98 GLY A C 1
ATOM 725 O O . GLY A 1 98 ? -2.802 4.341 -10.565 1.00 91.00 98 GLY A O 1
ATOM 726 N N . VAL A 1 99 ? -2.965 2.109 -10.394 1.00 94.06 99 VAL A N 1
ATOM 727 C CA . VAL A 1 99 ? -4.401 2.065 -10.091 1.00 94.06 99 VAL A CA 1
ATOM 728 C C . VAL A 1 99 ? -4.568 1.644 -8.636 1.00 94.06 99 VAL A C 1
ATOM 730 O O . VAL A 1 99 ? -3.926 0.692 -8.187 1.00 94.06 99 VAL A O 1
ATOM 733 N N . TRP A 1 100 ? -5.433 2.332 -7.892 1.00 94.00 100 TRP A N 1
ATOM 734 C CA . TRP A 1 100 ? -5.784 1.948 -6.527 1.00 94.00 100 TRP A CA 1
ATOM 735 C C . TRP A 1 100 ? -7.285 1.718 -6.404 1.00 94.00 100 TRP A C 1
ATOM 737 O O . TRP A 1 100 ? -8.080 2.399 -7.043 1.00 94.00 100 TRP A O 1
ATOM 747 N N . GLU A 1 101 ? -7.660 0.809 -5.506 1.00 94.56 101 GLU A N 1
ATOM 748 C CA . GLU A 1 101 ? -9.041 0.623 -5.074 1.00 94.56 101 GLU A CA 1
ATOM 749 C C . GLU A 1 101 ? -9.125 0.440 -3.560 1.00 94.56 101 GLU A C 1
ATOM 751 O O . GLU A 1 101 ? -8.184 -0.026 -2.911 1.00 94.56 101 GLU A O 1
ATOM 756 N N . GLY A 1 102 ? -10.261 0.832 -2.984 1.00 93.62 102 GLY A N 1
ATOM 757 C CA . GLY A 1 102 ? -10.499 0.781 -1.543 1.00 93.62 102 GLY A CA 1
ATOM 758 C C . GLY A 1 102 ? -11.582 -0.224 -1.172 1.00 93.62 102 GLY A C 1
ATOM 759 O O . GLY A 1 102 ? -12.757 0.027 -1.408 1.00 93.62 102 GLY A O 1
ATOM 760 N N . LEU A 1 103 ? -11.214 -1.318 -0.502 1.00 95.38 103 LEU A N 1
ATOM 761 C CA . LEU A 1 103 ? -12.171 -2.277 0.058 1.00 95.38 103 LEU A CA 1
ATOM 762 C C . LEU A 1 103 ? -12.323 -2.090 1.567 1.00 95.38 103 LEU A C 1
ATOM 764 O O . LEU A 1 103 ? -11.349 -1.879 2.291 1.00 95.38 103 LEU A O 1
ATOM 768 N N . ARG A 1 104 ? -13.556 -2.228 2.066 1.00 95.56 104 ARG A N 1
ATOM 769 C CA . ARG A 1 104 ? -13.847 -2.153 3.502 1.00 95.56 104 ARG A CA 1
ATOM 770 C C . ARG A 1 104 ? -14.355 -3.484 4.034 1.00 95.56 104 ARG A C 1
ATOM 772 O O . ARG A 1 104 ? -15.393 -3.972 3.597 1.00 95.56 104 ARG A O 1
ATOM 779 N N . LEU A 1 105 ? -13.656 -4.023 5.030 1.00 95.38 105 LEU A N 1
ATOM 780 C CA . LEU A 1 105 ? -14.092 -5.180 5.806 1.00 95.38 105 LEU A CA 1
ATOM 781 C C . LEU A 1 105 ? -14.749 -4.705 7.105 1.00 95.38 105 LEU A C 1
ATOM 783 O O . LEU A 1 105 ? -14.131 -4.005 7.906 1.00 95.38 105 LEU A O 1
ATOM 787 N N . HIS A 1 106 ? -15.997 -5.097 7.339 1.00 95.81 106 HIS A N 1
ATOM 788 C CA . HIS A 1 106 ? -16.707 -4.800 8.579 1.00 95.81 106 HIS A CA 1
ATOM 789 C C . HIS A 1 106 ? -17.386 -6.066 9.096 1.00 95.81 106 HIS A C 1
ATOM 791 O O . HIS A 1 106 ? -18.240 -6.635 8.422 1.00 95.81 106 HIS A O 1
ATOM 797 N N . ARG A 1 107 ? -17.001 -6.506 10.303 1.00 96.19 107 ARG A N 1
ATOM 798 C CA . ARG A 1 107 ? -17.542 -7.714 10.960 1.00 96.19 107 ARG A CA 1
ATOM 799 C C . ARG A 1 107 ? -17.510 -8.959 10.057 1.00 96.19 107 ARG A C 1
ATOM 801 O O . ARG A 1 107 ? -18.493 -9.680 9.953 1.00 96.19 107 ARG A O 1
ATOM 808 N N . GLY A 1 108 ? -16.383 -9.179 9.379 1.00 96.81 108 GLY A N 1
ATOM 809 C CA . GLY A 1 108 ? -16.187 -10.331 8.490 1.00 96.81 108 GLY A CA 1
ATOM 810 C C . GLY A 1 108 ? -16.828 -10.205 7.103 1.00 96.81 108 GLY A C 1
ATOM 811 O O . GLY A 1 108 ? -16.676 -11.115 6.298 1.00 96.81 108 GLY A O 1
ATOM 812 N N . VAL A 1 109 ? -17.498 -9.090 6.790 1.00 96.56 109 VAL A N 1
ATOM 813 C CA . VAL A 1 109 ? -18.143 -8.865 5.487 1.00 96.56 109 VAL A CA 1
ATOM 814 C C . VAL A 1 109 ? -17.412 -7.775 4.709 1.00 96.56 109 VAL A C 1
ATOM 816 O O . VAL A 1 109 ? -17.217 -6.669 5.219 1.00 96.56 109 VAL A O 1
ATOM 819 N N . MET A 1 110 ? -17.013 -8.081 3.471 1.00 96.75 110 MET A N 1
ATOM 820 C CA . MET A 1 110 ? -16.505 -7.078 2.533 1.00 96.75 110 MET A CA 1
ATOM 821 C C . MET A 1 110 ? -17.674 -6.287 1.945 1.00 96.75 110 MET A C 1
ATOM 823 O O . MET A 1 110 ? -18.576 -6.853 1.327 1.00 96.75 110 MET A O 1
ATOM 827 N N . LEU A 1 111 ? -17.666 -4.973 2.140 1.00 96.62 111 LEU A N 1
ATOM 828 C CA . LEU A 1 111 ? -18.714 -4.091 1.639 1.00 96.62 111 LEU A CA 1
ATOM 829 C C . LEU A 1 111 ? -18.527 -3.848 0.138 1.00 96.62 111 LEU A C 1
ATOM 831 O O . LEU A 1 111 ? -17.418 -3.556 -0.297 1.00 96.62 111 LEU A O 1
ATOM 835 N N . HIS A 1 112 ? -19.613 -3.962 -0.633 1.00 94.62 112 HIS A N 1
ATOM 836 C CA . HIS A 1 112 ? -19.672 -3.675 -2.077 1.00 94.62 112 HIS A CA 1
ATOM 837 C C . HIS A 1 112 ? -18.586 -4.353 -2.931 1.00 94.62 112 HIS A C 1
ATOM 839 O O . HIS A 1 112 ? -18.273 -3.864 -4.009 1.00 94.62 112 HIS A O 1
ATOM 845 N N . ALA A 1 113 ? -18.039 -5.495 -2.496 1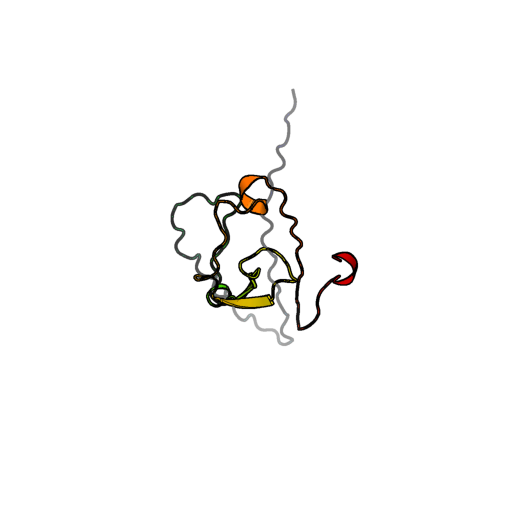.00 94.12 113 ALA A N 1
ATOM 846 C CA . ALA A 1 113 ? -16.872 -6.121 -3.125 1.00 94.12 113 ALA A CA 1
ATOM 847 C C . ALA A 1 113 ? -16.999 -6.297 -4.649 1.00 94.12 113 ALA A C 1
ATOM 849 O O . ALA A 1 113 ? -16.034 -6.077 -5.364 1.00 94.12 113 ALA A O 1
ATOM 850 N N . ARG A 1 114 ? -18.197 -6.638 -5.147 1.00 94.06 114 ARG A N 1
ATOM 851 C CA . ARG A 1 114 ? -18.472 -6.816 -6.585 1.00 94.06 114 ARG A CA 1
ATOM 852 C C . ARG A 1 114 ? -18.504 -5.524 -7.398 1.00 94.06 114 ARG A C 1
ATOM 854 O O . ARG A 1 114 ? -18.426 -5.597 -8.608 1.00 94.06 114 ARG A O 1
ATOM 861 N N . THR A 1 115 ? -18.714 -4.375 -6.768 1.00 94.75 115 THR A N 1
ATOM 862 C CA . THR A 1 115 ? -18.753 -3.078 -7.460 1.00 94.75 115 THR A CA 1
ATOM 863 C C . THR A 1 115 ? -17.351 -2.485 -7.609 1.00 94.75 115 THR A C 1
ATOM 865 O O . THR A 1 115 ? -17.152 -1.615 -8.444 1.00 94.75 115 THR A O 1
ATOM 868 N N . HIS A 1 116 ? -16.391 -2.961 -6.813 1.00 90.19 116 HIS A N 1
ATOM 869 C CA . HIS A 1 116 ? -14.993 -2.533 -6.861 1.00 90.19 116 HIS A CA 1
ATOM 870 C C . HIS A 1 116 ? -14.135 -3.315 -7.871 1.00 90.19 116 HIS A C 1
ATOM 872 O O . HIS A 1 116 ? -12.984 -2.936 -8.070 1.00 90.19 116 HIS A O 1
ATOM 878 N N . VAL A 1 117 ? -14.639 -4.416 -8.452 1.00 85.81 117 VAL A N 1
ATOM 879 C CA . VAL A 1 117 ? -13.876 -5.320 -9.340 1.00 85.81 117 VAL A CA 1
ATOM 880 C C . VAL A 1 117 ? -14.614 -5.651 -10.624 1.00 85.81 117 VAL A C 1
ATOM 882 O O . VAL A 1 117 ? -15.864 -5.692 -10.587 1.00 85.81 117 VAL A O 1
#

pLDDT: mean 74.43, std 22.02, range [34.19, 97.62]

Solvent-accessible surface area (backbone atoms only — not comparable to full-atom values): 8599 Å² total; per-residue (Å²): 141,82,86,85,79,81,82,74,87,73,82,80,73,81,78,83,86,78,80,79,68,97,61,98,68,94,72,82,85,75,76,72,82,72,77,75,78,70,89,73,70,91,67,82,81,56,99,84,64,73,83,89,55,79,83,63,69,79,39,71,41,79,40,75,46,67,57,94,82,80,77,70,88,44,52,76,46,79,36,50,56,92,71,64,77,78,63,84,80,34,52,48,72,66,73,58,75,56,85,87,84,88,83,50,78,55,95,92,40,66,55,66,57,73,79,79,101